Protein AF-A0A421DR28-F1 (afdb_monomer)

Sequence (123 aa):
MTSRSKNIKNNNWLLKLSRGDYGVSTTFGHLVAALLLAVVNYAFMLNFGGVFGVSVAAGLTFFYGLYTTNIGFGFWRLARELFGRVKALLLRMLALFCLIIGVLSMWDGLYLVSMLISILKSS

Organism: NCBI:txid71656

Mean predicted aligned error: 6.64 Å

Secondary structure (DSSP, 8-state):
------------HHHHHHHTTTHHHHHHHHHHHHHHHHHHHHHHHHH--HHHHHHHHHHHHHHHHHHHHHHHHHHHHHHHH-S-HHHHHHHHHHHHHHHHHHHHHHHHHHHHHHHHHHHHHH-

Foldseek 3Di:
DDDPPDPPVPPPVLQCLLQLVCPDVVLVVLVVVLVVLVVVLVVLLVPDDDLVSLLVSLVSLQVSLSSLLSSLSNLLNNLVVDDDPVSSVVSNVSSVVSNVSSVVSNVVSVVSVVVSVVVVVVD

Radius of gyration: 18.05 Å; Cα contacts (8 Å, |Δi|>4): 134; chains: 1; bounding box: 46×46×48 Å

Structure (mmCIF, N/CA/C/O backbone):
data_AF-A0A421DR28-F1
#
_entry.id   AF-A0A421DR28-F1
#
loop_
_atom_site.group_PDB
_atom_site.id
_atom_site.type_symbol
_atom_site.label_atom_id
_atom_site.label_alt_id
_atom_site.label_comp_id
_atom_site.label_asym_id
_atom_site.label_entity_id
_atom_site.label_seq_id
_atom_site.pdbx_PDB_ins_code
_atom_site.Cartn_x
_atom_site.Cartn_y
_atom_site.Cartn_z
_atom_site.occupancy
_atom_site.B_iso_or_equiv
_atom_site.auth_seq_id
_atom_site.auth_comp_id
_atom_site.auth_asym_id
_atom_site.auth_atom_id
_atom_site.pdbx_PDB_model_num
ATOM 1 N N . MET A 1 1 ? -23.166 34.687 10.451 1.00 46.50 1 MET A N 1
ATOM 2 C CA . MET A 1 1 ? -21.827 34.196 10.042 1.00 46.50 1 MET A CA 1
ATOM 3 C C . MET A 1 1 ? -21.553 32.943 10.859 1.00 46.50 1 MET A C 1
ATOM 5 O O . MET A 1 1 ? -21.652 33.033 12.065 1.00 46.50 1 MET A O 1
ATOM 9 N N . THR A 1 2 ? -21.337 31.744 10.333 1.00 43.03 2 THR A N 1
ATOM 10 C CA . THR A 1 2 ? -20.772 31.311 9.053 1.00 43.03 2 THR A CA 1
ATOM 11 C C . THR A 1 2 ? -21.650 30.208 8.457 1.00 43.03 2 THR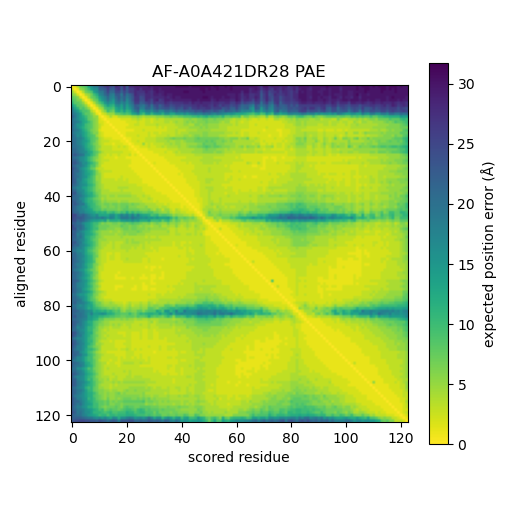 A C 1
ATOM 13 O O . THR A 1 2 ? -21.920 29.188 9.088 1.00 43.03 2 THR A O 1
ATOM 16 N N . SER A 1 3 ? -22.119 30.411 7.222 1.00 40.66 3 SER A N 1
ATOM 17 C CA . SER A 1 3 ? -22.712 29.330 6.440 1.00 40.66 3 SER A CA 1
ATOM 18 C C . SER A 1 3 ? -21.642 28.256 6.279 1.00 40.66 3 SER A C 1
ATOM 20 O O . SER A 1 3 ? -20.616 28.500 5.639 1.00 40.66 3 SER A O 1
ATOM 22 N N . ARG A 1 4 ? -21.865 27.100 6.910 1.00 46.38 4 ARG A N 1
ATOM 23 C CA . ARG A 1 4 ? -21.055 25.886 6.808 1.00 46.38 4 ARG A CA 1
ATOM 24 C C . ARG A 1 4 ? -20.988 25.519 5.328 1.00 46.38 4 ARG A C 1
ATOM 26 O O . ARG A 1 4 ? -21.919 24.942 4.774 1.00 46.38 4 ARG A O 1
ATOM 33 N N . SER A 1 5 ? -19.940 26.021 4.683 1.00 47.69 5 SER A N 1
ATOM 34 C CA . SER A 1 5 ? -19.732 25.968 3.246 1.00 47.69 5 SER A CA 1
ATOM 35 C C . SER A 1 5 ? -19.908 24.535 2.772 1.00 47.69 5 SER A C 1
ATOM 37 O O . SER A 1 5 ? -19.221 23.633 3.246 1.00 47.69 5 SER A O 1
ATOM 39 N N . LYS A 1 6 ? -20.904 24.376 1.897 1.00 43.91 6 LYS A N 1
ATOM 40 C CA . LYS A 1 6 ? -21.078 23.332 0.893 1.00 43.91 6 LYS A CA 1
ATOM 41 C C . LYS A 1 6 ? -20.303 22.047 1.171 1.00 43.91 6 LYS A C 1
ATOM 43 O O . LYS A 1 6 ? -19.107 21.934 0.931 1.00 43.91 6 LYS A O 1
ATOM 48 N N . ASN A 1 7 ? -21.095 21.056 1.557 1.00 46.12 7 ASN A N 1
ATOM 49 C CA . ASN A 1 7 ? -20.998 19.649 1.198 1.00 46.12 7 ASN A CA 1
ATOM 50 C C . ASN A 1 7 ? -20.524 19.479 -0.268 1.00 46.12 7 ASN A C 1
ATOM 52 O O . ASN A 1 7 ? -21.316 19.211 -1.170 1.00 46.12 7 ASN A O 1
ATOM 56 N N . ILE A 1 8 ? -19.235 19.704 -0.542 1.00 52.50 8 ILE A N 1
ATOM 57 C CA . ILE A 1 8 ? -18.597 19.239 -1.766 1.00 52.50 8 ILE A CA 1
ATOM 58 C C . ILE A 1 8 ? -18.633 17.731 -1.610 1.00 52.50 8 ILE A C 1
ATOM 60 O O . ILE A 1 8 ? -17.931 17.176 -0.763 1.00 52.50 8 ILE A O 1
ATOM 64 N N . LYS A 1 9 ? -19.508 17.086 -2.383 1.00 52.78 9 LYS A N 1
ATOM 65 C CA . LYS A 1 9 ? -19.584 15.637 -2.543 1.00 52.78 9 LYS A CA 1
ATOM 66 C C . LYS A 1 9 ? -18.225 15.199 -3.098 1.00 52.78 9 LYS A C 1
ATOM 68 O O . LYS A 1 9 ? -18.016 15.139 -4.304 1.00 52.78 9 LYS A O 1
ATOM 73 N N . ASN A 1 10 ? -17.239 15.055 -2.215 1.00 57.72 10 ASN A N 1
ATOM 74 C CA . ASN A 1 10 ? -15.873 14.788 -2.610 1.00 57.72 10 ASN A CA 1
ATOM 75 C C . ASN A 1 10 ? -15.846 13.337 -3.084 1.00 57.72 10 ASN A C 1
ATOM 77 O O . ASN A 1 10 ? -15.939 12.408 -2.283 1.00 57.72 10 ASN A O 1
ATOM 81 N N . ASN A 1 11 ? -15.801 13.147 -4.399 1.00 71.25 11 ASN A N 1
ATOM 82 C CA . ASN A 1 11 ? -15.754 11.828 -5.024 1.00 71.25 11 ASN A CA 1
ATOM 83 C C . ASN A 1 11 ? -14.345 11.214 -4.959 1.00 71.25 11 ASN A C 1
ATOM 85 O O . ASN A 1 11 ? -14.124 10.146 -5.522 1.00 71.25 11 ASN A O 1
ATOM 89 N N . ASN A 1 12 ? -13.398 11.855 -4.259 1.00 86.62 12 ASN A N 1
ATOM 90 C CA . ASN A 1 12 ? -12.063 11.317 -4.040 1.00 86.62 12 ASN A CA 1
ATOM 91 C C . ASN A 1 12 ? -12.117 10.108 -3.091 1.00 86.62 12 ASN A C 1
ATOM 93 O O . ASN A 1 12 ? -12.046 10.227 -1.865 1.00 86.62 12 ASN A O 1
ATOM 97 N N . TRP A 1 13 ? -12.273 8.935 -3.695 1.00 89.62 13 TRP A N 1
ATOM 98 C CA . TRP A 1 13 ? -12.342 7.640 -3.030 1.00 89.62 13 TRP A CA 1
ATOM 99 C C . TRP A 1 13 ? -11.071 7.330 -2.225 1.00 89.62 13 TRP A C 1
ATOM 101 O O . TRP A 1 13 ? -11.164 6.790 -1.128 1.00 89.62 13 TRP A O 1
ATOM 111 N N . LEU A 1 14 ? -9.894 7.763 -2.689 1.00 88.94 14 LEU A N 1
ATOM 112 C CA . LEU A 1 14 ? -8.627 7.572 -1.976 1.00 88.94 14 LEU A CA 1
ATOM 113 C C . LEU A 1 14 ? -8.615 8.328 -0.636 1.00 88.94 14 LEU A C 1
ATOM 115 O O . LEU A 1 14 ? -8.148 7.821 0.384 1.00 88.94 14 LEU A O 1
ATOM 119 N N . LEU A 1 15 ? -9.187 9.536 -0.620 1.00 90.19 15 LEU A N 1
ATOM 120 C CA . LEU A 1 15 ? -9.326 10.333 0.596 1.00 90.19 15 LEU A CA 1
ATOM 121 C C . LEU A 1 15 ? -10.353 9.731 1.564 1.00 90.19 15 LEU A C 1
ATOM 123 O O . LEU A 1 15 ? -10.129 9.754 2.771 1.00 90.19 15 LEU A O 1
ATOM 127 N N . LYS A 1 16 ? -11.458 9.177 1.050 1.00 90.06 16 LYS A N 1
ATOM 128 C CA . LYS A 1 16 ? -12.434 8.434 1.868 1.00 90.06 16 LYS A CA 1
ATOM 129 C C . LYS A 1 16 ? -11.794 7.206 2.514 1.00 90.06 16 LYS A C 1
ATOM 131 O O . LYS A 1 16 ? -11.984 6.960 3.702 1.00 90.06 16 LYS A O 1
ATOM 136 N N . LEU A 1 17 ? -10.963 6.490 1.756 1.00 92.38 17 LEU A N 1
ATOM 137 C CA . LEU A 1 17 ? -10.208 5.337 2.239 1.00 92.38 17 LEU A CA 1
ATOM 138 C C . LEU A 1 17 ? -9.246 5.705 3.353 1.00 92.38 17 LEU A C 1
ATOM 140 O O . LEU A 1 17 ? -9.315 5.119 4.430 1.00 92.38 17 LEU A O 1
ATOM 144 N N . SER A 1 18 ? -8.421 6.730 3.150 1.00 92.38 18 SER A N 1
ATOM 145 C CA . SER A 1 18 ? -7.491 7.153 4.192 1.00 92.38 18 SER A CA 1
ATOM 146 C C . SER A 1 18 ? -8.189 7.670 5.435 1.00 92.38 18 SER A C 1
ATOM 148 O O . SER A 1 18 ? -7.619 7.587 6.519 1.00 92.38 18 SER A O 1
ATOM 150 N N . ARG A 1 19 ? -9.410 8.205 5.316 1.00 90.50 19 ARG A N 1
ATOM 151 C CA . ARG A 1 19 ? -10.246 8.652 6.439 1.00 90.50 19 ARG A CA 1
ATOM 152 C C . ARG A 1 19 ? -10.937 7.520 7.196 1.00 90.50 19 ARG A C 1
ATOM 154 O O . ARG A 1 19 ? -11.410 7.765 8.297 1.00 90.50 19 ARG A O 1
ATOM 161 N N . GLY A 1 20 ? -10.912 6.297 6.672 1.00 88.19 20 GLY A N 1
ATOM 162 C CA . GLY A 1 20 ? -11.637 5.176 7.263 1.00 88.19 20 GLY A CA 1
ATOM 163 C C . GLY A 1 20 ? -13.144 5.229 6.996 1.00 88.19 20 GLY A C 1
ATOM 164 O O . GLY A 1 20 ? -13.875 4.413 7.546 1.00 88.19 20 GLY A O 1
ATOM 165 N N . ASP A 1 21 ? -13.612 6.118 6.110 1.00 90.12 21 ASP A N 1
ATOM 166 C CA . ASP A 1 21 ? -15.041 6.332 5.825 1.00 90.12 21 ASP A CA 1
ATOM 167 C C . ASP A 1 21 ? -15.720 5.075 5.235 1.00 90.12 21 ASP A C 1
ATOM 169 O O . ASP A 1 21 ? -16.943 4.960 5.230 1.00 90.12 21 ASP A O 1
ATOM 173 N N . TYR A 1 22 ? -14.931 4.121 4.728 1.00 87.62 22 TYR A N 1
ATOM 174 C CA . TYR A 1 22 ? -15.408 2.847 4.185 1.00 87.62 22 TYR A CA 1
ATOM 175 C C . TYR A 1 22 ? -15.680 1.766 5.246 1.00 87.62 22 TYR A C 1
ATOM 177 O O . TYR A 1 22 ? -16.260 0.726 4.920 1.00 87.62 22 TYR A O 1
ATOM 185 N N . GLY A 1 23 ? -15.273 1.978 6.502 1.00 89.75 23 GLY A N 1
ATOM 186 C CA . GLY A 1 23 ? -15.385 0.978 7.564 1.00 89.75 23 GLY A CA 1
ATOM 187 C C . GLY A 1 23 ? -14.363 -0.162 7.451 1.00 89.75 23 GLY A C 1
ATOM 188 O O . GLY A 1 23 ? -13.616 -0.280 6.477 1.00 89.75 23 GLY A O 1
ATOM 189 N N . VAL A 1 24 ? -14.328 -1.032 8.467 1.00 88.31 24 VAL A N 1
ATOM 190 C CA . VAL A 1 24 ? -13.323 -2.108 8.591 1.00 88.31 24 VAL A CA 1
ATOM 191 C C . VAL A 1 24 ? -13.402 -3.107 7.435 1.00 88.31 24 VAL A C 1
ATOM 193 O O . VAL A 1 24 ? -12.397 -3.328 6.767 1.00 88.31 24 VAL A O 1
ATOM 196 N N . SER A 1 25 ? -14.585 -3.667 7.161 1.00 90.88 25 SER A N 1
ATOM 197 C CA . SER A 1 25 ? -14.773 -4.715 6.141 1.00 90.88 25 SER A CA 1
ATOM 198 C C . SER A 1 25 ? -14.313 -4.268 4.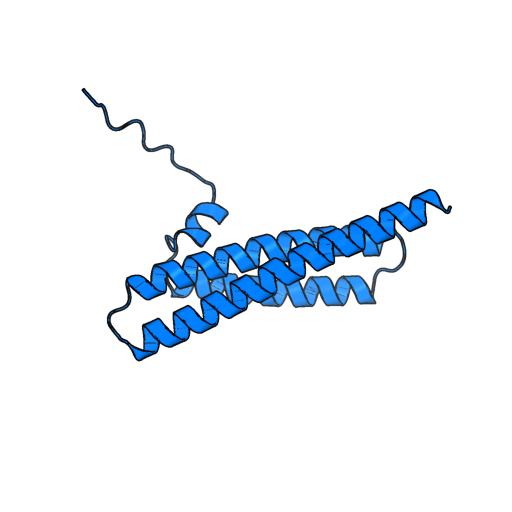749 1.00 90.88 25 SER A C 1
ATOM 200 O O . SER A 1 25 ? -13.461 -4.898 4.126 1.00 90.88 25 SER A O 1
ATOM 202 N N . THR A 1 26 ? -14.797 -3.114 4.290 1.00 93.00 26 THR A N 1
ATOM 203 C CA . THR A 1 26 ? -14.440 -2.570 2.976 1.00 93.00 26 THR A CA 1
ATOM 204 C C . THR A 1 26 ? -12.955 -2.204 2.893 1.00 93.00 26 THR A C 1
ATOM 206 O O . THR A 1 26 ? -12.322 -2.449 1.870 1.00 93.00 26 THR A O 1
ATOM 209 N N . THR A 1 27 ? -12.360 -1.673 3.971 1.00 93.38 27 THR A N 1
ATOM 210 C CA . THR A 1 27 ? -10.914 -1.374 4.014 1.00 93.38 27 THR A CA 1
ATOM 211 C C . THR A 1 27 ? -10.071 -2.654 3.917 1.00 93.38 27 THR A C 1
ATOM 213 O O . THR A 1 27 ? -9.047 -2.661 3.237 1.00 93.38 27 THR A O 1
ATOM 216 N N . PHE A 1 28 ? -10.528 -3.771 4.497 1.00 93.81 28 PHE A N 1
ATOM 217 C CA . PHE A 1 28 ? -9.931 -5.092 4.256 1.00 93.81 28 PHE A CA 1
ATOM 218 C C . PHE A 1 28 ? -10.087 -5.553 2.804 1.00 93.81 28 PHE A C 1
ATOM 220 O O . PHE A 1 28 ? -9.134 -6.080 2.238 1.00 93.81 28 PHE A O 1
ATOM 227 N N . GLY A 1 29 ? -11.232 -5.299 2.166 1.00 95.12 29 GLY A N 1
ATOM 228 C CA . GLY A 1 29 ? -11.397 -5.535 0.727 1.00 95.12 29 GLY A CA 1
ATOM 229 C C . GLY A 1 29 ? -10.364 -4.773 -0.113 1.00 95.12 29 GLY A C 1
ATOM 230 O O . GLY A 1 29 ? -9.748 -5.342 -1.014 1.00 95.12 29 GLY A O 1
ATOM 231 N N . HIS A 1 30 ? -10.089 -3.514 0.240 1.00 96.00 30 HIS A N 1
ATOM 232 C CA . HIS A 1 30 ? -9.028 -2.728 -0.390 1.00 96.00 30 HIS A CA 1
ATOM 233 C C . HIS A 1 30 ? -7.629 -3.318 -0.153 1.00 96.00 30 HIS A C 1
ATOM 235 O O . HIS A 1 30 ? -6.821 -3.320 -1.081 1.00 96.00 30 HIS A O 1
ATOM 241 N N . LEU A 1 31 ? -7.352 -3.866 1.038 1.00 94.81 31 LEU A N 1
ATOM 242 C CA . LEU A 1 31 ? -6.096 -4.571 1.325 1.00 94.81 31 LEU A CA 1
ATOM 243 C C . LEU A 1 31 ? -5.923 -5.815 0.445 1.00 94.81 31 LEU A C 1
ATOM 245 O O . LEU A 1 31 ? -4.853 -6.013 -0.122 1.00 94.81 31 LEU A O 1
ATOM 249 N N . VAL A 1 32 ? -6.973 -6.622 0.272 1.00 95.81 32 VAL A N 1
ATOM 250 C CA . VAL A 1 32 ? -6.940 -7.783 -0.636 1.00 95.81 32 VAL A CA 1
ATOM 251 C C . VAL A 1 32 ? -6.677 -7.335 -2.074 1.00 95.81 32 VAL A C 1
ATOM 2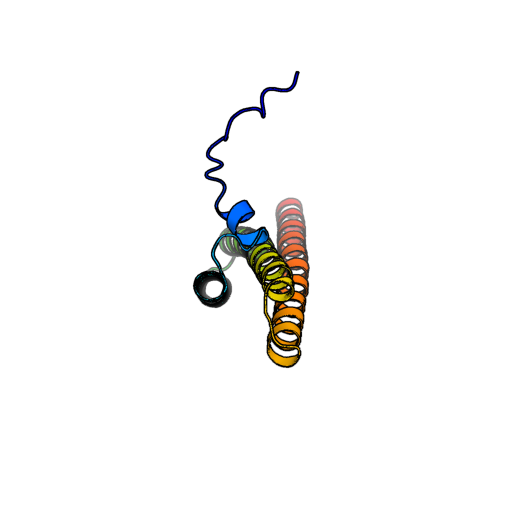53 O O . VAL A 1 32 ? -5.830 -7.910 -2.753 1.00 95.81 32 VAL A O 1
ATOM 256 N N . ALA A 1 33 ? -7.338 -6.268 -2.528 1.00 94.69 33 ALA A N 1
ATOM 257 C CA . ALA A 1 33 ? -7.090 -5.702 -3.851 1.00 94.69 33 ALA A CA 1
ATOM 258 C C . ALA A 1 33 ? -5.646 -5.191 -4.011 1.00 94.69 33 ALA A C 1
ATOM 260 O O . ALA A 1 33 ? -5.050 -5.373 -5.070 1.00 94.69 33 ALA A O 1
ATOM 261 N N . ALA A 1 34 ? -5.062 -4.592 -2.968 1.00 93.94 34 ALA A N 1
ATOM 262 C CA . ALA A 1 34 ? -3.661 -4.179 -2.975 1.00 93.94 34 ALA A CA 1
ATOM 263 C C . ALA A 1 34 ? -2.724 -5.391 -3.110 1.00 93.94 34 ALA A C 1
ATOM 265 O O . ALA A 1 34 ? -1.828 -5.373 -3.949 1.00 93.94 34 ALA A O 1
ATOM 266 N N . LEU A 1 35 ? -2.971 -6.474 -2.365 1.00 92.75 35 LEU A N 1
ATOM 267 C CA . LEU A 1 35 ? -2.188 -7.710 -2.476 1.00 92.75 35 LEU A CA 1
ATOM 268 C C . LEU A 1 35 ? -2.257 -8.312 -3.886 1.00 92.75 35 LEU A C 1
ATOM 270 O O . LEU A 1 35 ? -1.229 -8.697 -4.438 1.00 92.75 35 LEU A O 1
ATOM 274 N N . LEU A 1 36 ? -3.441 -8.339 -4.504 1.00 94.62 36 LEU A N 1
ATOM 275 C CA . LEU A 1 36 ? -3.591 -8.786 -5.892 1.00 94.62 36 LEU A CA 1
ATOM 276 C C . LEU A 1 36 ? -2.815 -7.891 -6.865 1.00 94.62 36 LEU A C 1
ATOM 278 O O . LEU A 1 36 ? -2.146 -8.400 -7.762 1.00 94.6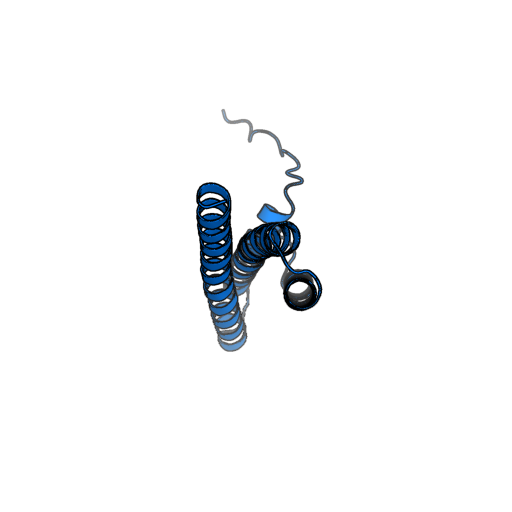2 36 LEU A O 1
ATOM 282 N N . LEU A 1 37 ? -2.849 -6.571 -6.668 1.00 92.69 37 LEU A N 1
ATOM 283 C CA . LEU A 1 37 ? -2.091 -5.632 -7.495 1.00 92.69 37 LEU A CA 1
ATOM 284 C C . LEU A 1 37 ? -0.577 -5.860 -7.374 1.00 92.69 37 LEU A C 1
ATOM 286 O O . LEU A 1 37 ? 0.125 -5.787 -8.379 1.00 92.69 37 LEU A O 1
ATOM 290 N N . ALA A 1 38 ? -0.080 -6.189 -6.179 1.00 90.06 38 ALA A N 1
ATOM 291 C CA . ALA A 1 38 ? 1.323 -6.541 -5.973 1.00 90.06 38 ALA A CA 1
ATOM 292 C C . ALA A 1 38 ? 1.716 -7.808 -6.753 1.00 90.06 38 ALA A C 1
ATOM 294 O O . ALA A 1 38 ? 2.754 -7.822 -7.412 1.00 90.06 38 ALA A O 1
ATOM 295 N N . VAL A 1 39 ? 0.863 -8.842 -6.745 1.00 91.75 39 VAL A N 1
ATOM 296 C CA . VAL A 1 39 ? 1.076 -10.071 -7.532 1.00 91.75 39 VAL A CA 1
ATOM 297 C C . VAL A 1 39 ? 1.105 -9.766 -9.029 1.00 91.75 39 VAL A C 1
ATOM 299 O O . VAL A 1 39 ? 1.998 -10.235 -9.732 1.00 91.75 39 VAL A O 1
ATOM 302 N N . VAL A 1 40 ? 0.170 -8.946 -9.516 1.00 89.69 40 VAL A N 1
ATOM 303 C CA . VAL A 1 40 ? 0.126 -8.526 -10.925 1.00 89.69 40 VAL A CA 1
ATOM 304 C C . VAL A 1 40 ? 1.384 -7.745 -11.305 1.00 89.69 40 VAL A C 1
ATOM 306 O O . VAL A 1 40 ? 1.977 -8.026 -12.343 1.00 89.69 40 VAL A O 1
ATOM 309 N N . ASN A 1 41 ? 1.827 -6.807 -10.465 1.00 87.31 41 ASN A N 1
ATOM 310 C CA . ASN A 1 41 ? 3.038 -6.021 -10.707 1.00 87.31 41 ASN A CA 1
ATOM 311 C C . ASN A 1 41 ? 4.294 -6.908 -10.761 1.00 87.31 41 ASN A C 1
ATOM 313 O O . ASN A 1 41 ? 5.113 -6.773 -11.668 1.00 87.31 41 ASN A O 1
ATOM 317 N N . TYR A 1 42 ? 4.413 -7.867 -9.839 1.00 85.44 42 TYR A N 1
ATOM 318 C CA . TYR A 1 42 ? 5.514 -8.829 -9.835 1.00 85.44 42 TYR A CA 1
ATOM 319 C C . TYR A 1 42 ? 5.508 -9.717 -11.087 1.00 85.44 42 TYR A C 1
ATOM 321 O O . TYR A 1 42 ? 6.531 -9.856 -11.756 1.00 85.44 42 TYR A O 1
ATOM 329 N N . ALA A 1 43 ? 4.346 -10.264 -11.460 1.00 86.75 43 ALA A N 1
ATOM 330 C CA . ALA A 1 43 ? 4.202 -11.037 -12.689 1.00 86.75 43 ALA A CA 1
ATOM 331 C C . ALA A 1 43 ? 4.562 -10.199 -13.927 1.00 86.75 43 ALA A C 1
ATOM 333 O O . ALA A 1 43 ? 5.207 -10.703 -14.845 1.00 86.75 43 ALA A O 1
ATOM 334 N N . PHE A 1 44 ? 4.198 -8.916 -13.945 1.00 82.62 44 PHE A N 1
ATOM 335 C CA . PHE A 1 44 ? 4.539 -8.015 -15.039 1.00 82.62 44 PHE A CA 1
ATOM 336 C C . PHE A 1 44 ? 6.058 -7.823 -15.168 1.00 82.62 44 PHE A C 1
ATOM 338 O O . PHE A 1 44 ? 6.588 -7.970 -16.266 1.00 82.62 44 PHE A O 1
ATOM 345 N N . MET A 1 45 ? 6.774 -7.596 -14.059 1.00 80.81 45 MET A N 1
ATOM 346 C CA . MET A 1 45 ? 8.242 -7.483 -14.077 1.00 80.81 45 MET A CA 1
ATOM 347 C C . MET A 1 45 ? 8.944 -8.736 -14.613 1.00 80.81 45 MET A C 1
ATOM 349 O O . MET A 1 45 ? 9.977 -8.616 -15.264 1.00 80.81 45 MET A O 1
ATOM 353 N N . LEU A 1 46 ? 8.401 -9.929 -14.354 1.00 82.44 46 LEU A N 1
ATOM 354 C CA . LEU A 1 46 ? 8.987 -11.182 -14.839 1.00 82.44 46 LEU A CA 1
ATOM 355 C C . LEU A 1 46 ? 8.752 -11.425 -16.335 1.00 82.44 46 LEU A C 1
ATOM 357 O O . LEU A 1 4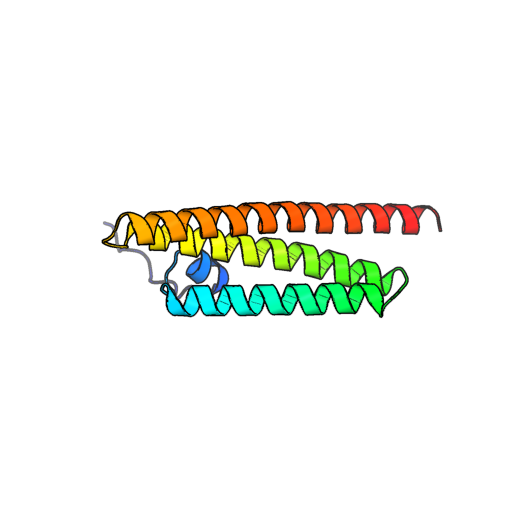6 ? 9.588 -12.039 -16.991 1.00 82.44 46 LEU A O 1
ATOM 361 N N . ASN A 1 47 ? 7.610 -10.982 -16.865 1.00 83.12 47 ASN A N 1
ATOM 362 C CA . ASN A 1 47 ? 7.189 -11.304 -18.231 1.00 83.12 47 ASN A CA 1
ATOM 363 C C . ASN A 1 47 ? 7.511 -10.200 -19.247 1.00 83.12 47 ASN A C 1
ATOM 365 O O . ASN A 1 47 ? 7.597 -10.477 -20.442 1.00 83.12 47 ASN A O 1
ATOM 369 N N . PHE A 1 48 ? 7.694 -8.958 -18.796 1.00 76.19 48 PHE A N 1
ATOM 370 C CA . PHE A 1 48 ? 7.947 -7.814 -19.667 1.00 76.19 48 PHE A CA 1
ATOM 371 C C . PHE A 1 48 ? 9.319 -7.208 -19.366 1.00 76.19 48 PHE A C 1
ATOM 373 O O . PHE A 1 48 ? 9.513 -6.513 -18.370 1.00 76.19 48 PHE A O 1
ATOM 380 N N . GLY A 1 49 ? 10.278 -7.475 -20.254 1.00 72.88 49 GLY A N 1
ATOM 381 C CA . GLY A 1 49 ? 11.630 -6.923 -20.187 1.00 72.88 49 GLY A CA 1
ATOM 382 C C . GLY A 1 49 ? 11.779 -5.555 -20.863 1.00 72.88 49 GLY A C 1
ATOM 383 O O . GLY A 1 49 ? 10.895 -5.069 -21.572 1.00 72.88 49 GLY A O 1
ATOM 384 N N . GLY A 1 50 ? 12.948 -4.945 -20.668 1.00 80.81 50 GLY A N 1
ATOM 385 C CA . GLY A 1 50 ? 13.339 -3.696 -21.324 1.00 80.81 50 GLY A CA 1
ATOM 386 C C . GLY A 1 50 ? 12.720 -2.432 -20.716 1.00 80.81 50 GLY A C 1
ATOM 387 O O . GLY A 1 50 ? 12.043 -2.461 -19.690 1.00 80.81 50 GLY A O 1
ATOM 388 N N . VAL A 1 51 ? 12.969 -1.293 -21.369 1.00 83.38 51 VAL A N 1
ATOM 389 C CA . VAL A 1 51 ? 12.588 0.047 -20.881 1.00 83.38 51 VAL A CA 1
ATOM 390 C C . VAL A 1 51 ? 11.077 0.166 -20.657 1.00 83.38 51 VAL A C 1
ATOM 392 O O . VAL A 1 51 ? 10.646 0.731 -19.654 1.00 83.38 51 VAL A O 1
ATOM 395 N N . PHE A 1 52 ? 10.261 -0.392 -21.554 1.00 83.56 52 PHE A N 1
ATOM 396 C CA . PHE A 1 52 ? 8.804 -0.351 -21.421 1.00 83.56 52 PHE A CA 1
ATOM 397 C C . PHE A 1 52 ? 8.318 -1.106 -20.175 1.00 83.56 52 PHE A C 1
ATOM 399 O O . PHE A 1 52 ? 7.574 -0.543 -19.370 1.00 83.56 52 PHE A O 1
ATOM 406 N N . GLY A 1 53 ? 8.792 -2.342 -19.981 1.00 83.75 53 GLY A N 1
ATOM 407 C CA . GLY A 1 53 ? 8.432 -3.172 -18.831 1.00 83.75 53 GLY A CA 1
ATOM 408 C C . GLY A 1 53 ? 8.789 -2.507 -17.501 1.00 83.75 53 GLY A C 1
ATOM 409 O O . GLY A 1 53 ? 7.945 -2.374 -16.614 1.00 83.75 53 GLY A O 1
ATOM 410 N N . VAL A 1 54 ? 10.016 -1.985 -17.408 1.00 84.31 54 VAL A N 1
ATOM 411 C CA . VAL A 1 54 ? 10.515 -1.284 -16.215 1.00 84.31 54 VAL A CA 1
ATOM 412 C C . VAL A 1 54 ? 9.747 0.017 -15.958 1.00 84.31 54 VAL A C 1
ATOM 414 O O . VAL A 1 54 ? 9.435 0.313 -14.808 1.00 84.31 54 VAL A O 1
ATOM 417 N N . SER A 1 55 ? 9.380 0.771 -17.001 1.00 86.12 55 SER A N 1
ATOM 418 C CA . SER A 1 55 ? 8.621 2.026 -16.853 1.00 86.12 55 SER A CA 1
ATOM 419 C C . SER A 1 55 ? 7.231 1.792 -16.259 1.00 86.12 55 SER A C 1
ATOM 421 O O . SER A 1 55 ? 6.816 2.493 -15.333 1.00 86.12 55 SER A O 1
ATOM 423 N N . VAL A 1 56 ? 6.511 0.789 -16.771 1.00 88.25 56 VAL A N 1
ATOM 424 C CA . VAL A 1 56 ? 5.176 0.430 -16.273 1.00 88.25 56 VAL A CA 1
ATOM 425 C C . VAL A 1 56 ? 5.268 -0.115 -14.849 1.00 88.25 56 VAL A C 1
ATOM 427 O O . VAL A 1 56 ? 4.507 0.322 -13.985 1.00 88.25 56 VAL A O 1
ATOM 430 N N . ALA A 1 57 ? 6.234 -0.997 -14.576 1.00 88.12 57 ALA A N 1
ATOM 431 C CA . ALA A 1 57 ? 6.464 -1.532 -13.239 1.00 88.12 57 ALA A CA 1
ATOM 432 C C . ALA A 1 57 ? 6.794 -0.427 -12.224 1.00 88.12 57 ALA A C 1
ATOM 434 O O . ALA A 1 57 ? 6.246 -0.422 -11.124 1.00 88.12 57 ALA A O 1
ATOM 435 N N . ALA A 1 58 ? 7.624 0.554 -12.586 1.00 89.31 58 ALA A N 1
ATOM 436 C CA . ALA A 1 58 ? 7.966 1.675 -11.711 1.00 89.31 58 ALA A CA 1
ATOM 437 C C . ALA A 1 58 ? 6.727 2.499 -11.324 1.00 89.31 58 ALA A C 1
ATOM 439 O O . ALA A 1 58 ? 6.496 2.776 -10.144 1.00 89.31 58 ALA A O 1
ATOM 440 N N . GLY A 1 59 ? 5.887 2.831 -12.312 1.00 89.81 59 GLY A N 1
ATOM 441 C CA . GLY A 1 59 ? 4.631 3.543 -12.087 1.00 89.81 59 GLY A CA 1
ATOM 442 C C . GLY A 1 59 ? 3.665 2.754 -11.202 1.00 89.81 59 GLY A C 1
ATOM 443 O O . GLY A 1 59 ? 3.162 3.283 -10.209 1.00 89.81 59 GLY A O 1
ATOM 444 N N . LEU A 1 60 ? 3.445 1.474 -11.514 1.00 91.44 60 LEU A N 1
ATOM 445 C CA . LEU A 1 60 ? 2.587 0.590 -10.721 1.00 91.44 60 LEU A CA 1
ATOM 446 C C . LEU A 1 60 ? 3.082 0.459 -9.279 1.00 91.44 60 LEU A C 1
ATOM 448 O O . LEU A 1 60 ? 2.279 0.569 -8.358 1.00 91.44 60 LEU A O 1
ATOM 452 N N . THR A 1 61 ? 4.390 0.296 -9.079 1.00 93.44 61 THR A N 1
ATOM 453 C CA . THR A 1 61 ? 5.020 0.178 -7.754 1.00 93.44 61 THR A CA 1
ATOM 454 C C . THR A 1 61 ? 4.817 1.451 -6.927 1.00 93.44 61 THR A C 1
ATOM 456 O O . THR A 1 61 ? 4.445 1.382 -5.753 1.00 93.44 61 THR A O 1
ATOM 459 N N . PHE A 1 62 ? 4.955 2.629 -7.540 1.00 93.81 62 PHE A N 1
ATOM 460 C CA . PHE A 1 62 ? 4.707 3.899 -6.859 1.00 93.81 62 PHE A CA 1
ATOM 461 C C . PHE A 1 62 ? 3.227 4.084 -6.476 1.00 93.81 62 PHE A C 1
ATOM 463 O O . PHE A 1 62 ? 2.909 4.390 -5.322 1.00 93.81 62 PHE A O 1
ATOM 470 N N . PHE A 1 63 ? 2.300 3.858 -7.415 1.00 93.38 63 PHE A N 1
ATOM 471 C CA . PHE A 1 63 ? 0.861 3.994 -7.154 1.00 93.38 63 PHE A CA 1
ATOM 472 C C . PHE A 1 63 ? 0.333 2.939 -6.177 1.00 93.38 63 PHE A C 1
ATOM 474 O O . PHE A 1 63 ? -0.515 3.253 -5.339 1.00 93.38 63 PHE A O 1
ATOM 481 N N . TYR A 1 64 ? 0.861 1.715 -6.229 1.00 94.12 64 TYR A N 1
ATOM 482 C CA . TYR A 1 64 ? 0.607 0.684 -5.226 1.00 94.12 64 TYR A CA 1
ATOM 483 C C . TYR A 1 64 ? 1.057 1.152 -3.837 1.00 94.12 64 TYR A C 1
ATOM 485 O O . TYR A 1 64 ? 0.304 1.010 -2.869 1.00 94.12 64 TYR A O 1
ATOM 493 N N . GLY A 1 65 ? 2.231 1.782 -3.738 1.00 95.12 65 GLY A N 1
ATOM 494 C CA . GLY A 1 65 ? 2.721 2.374 -2.497 1.00 95.12 65 GLY A CA 1
ATOM 495 C C . GLY A 1 65 ? 1.764 3.428 -1.935 1.00 95.12 65 GLY A C 1
ATOM 496 O O . GLY A 1 65 ? 1.353 3.350 -0.771 1.00 95.12 65 GLY A O 1
ATOM 4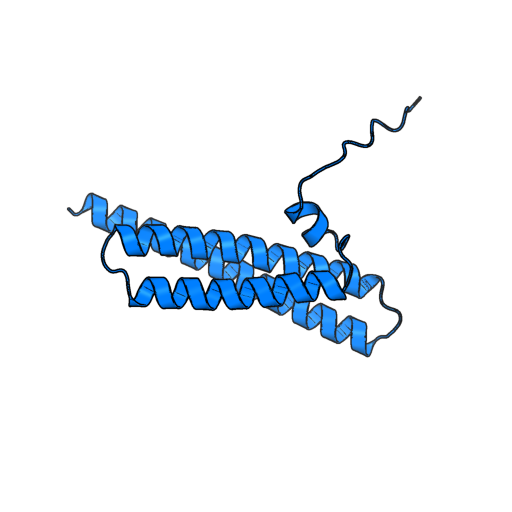97 N N . LEU A 1 66 ? 1.332 4.378 -2.774 1.00 95.62 66 LEU A N 1
ATOM 498 C CA . LEU A 1 66 ? 0.323 5.385 -2.412 1.00 95.62 66 LEU A CA 1
ATOM 499 C C . LEU A 1 66 ? -0.970 4.738 -1.917 1.00 95.62 66 LEU A C 1
ATOM 501 O O . LEU A 1 66 ? -1.492 5.105 -0.863 1.00 95.62 66 LEU A O 1
ATOM 505 N N . TYR A 1 67 ? -1.488 3.765 -2.653 1.00 96.31 67 TYR A N 1
ATOM 506 C CA . TYR A 1 67 ? -2.733 3.093 -2.316 1.00 96.31 67 TYR A CA 1
ATOM 507 C C . TYR A 1 67 ? -2.644 2.343 -0.977 1.00 96.31 67 TYR A C 1
ATOM 509 O O . TYR A 1 67 ? -3.475 2.563 -0.093 1.00 96.31 67 TYR A O 1
ATOM 517 N N . THR A 1 68 ? -1.586 1.557 -0.773 1.00 96.31 68 THR A N 1
ATOM 518 C CA . THR A 1 68 ? -1.338 0.785 0.458 1.00 96.31 68 THR A CA 1
ATOM 519 C C . THR A 1 68 ? -1.160 1.690 1.678 1.00 96.31 68 THR A C 1
ATOM 521 O O . THR A 1 68 ? -1.704 1.421 2.750 1.00 96.31 68 THR A O 1
ATOM 524 N N . THR A 1 69 ? -0.495 2.833 1.506 1.00 97.25 69 THR A N 1
ATOM 525 C CA . THR A 1 69 ? -0.351 3.844 2.565 1.00 97.25 69 THR A CA 1
ATOM 526 C C . THR A 1 69 ? -1.717 4.402 2.987 1.00 97.25 69 THR A C 1
ATOM 528 O O . THR A 1 69 ? -2.001 4.542 4.177 1.00 97.25 69 THR A O 1
ATOM 531 N N . ASN A 1 70 ? -2.609 4.674 2.027 1.00 96.62 70 ASN A N 1
ATOM 532 C CA . ASN A 1 70 ? -3.964 5.147 2.324 1.00 96.62 70 ASN A CA 1
ATOM 533 C C . ASN A 1 70 ? -4.811 4.081 3.038 1.00 96.62 70 ASN A C 1
ATOM 535 O O . ASN A 1 70 ? -5.552 4.427 3.956 1.00 96.62 70 ASN A O 1
ATOM 539 N N . ILE A 1 71 ? -4.657 2.800 2.695 1.00 96.31 71 ILE A N 1
ATOM 540 C CA . ILE A 1 71 ? -5.260 1.687 3.450 1.00 96.31 71 ILE A CA 1
ATOM 541 C C . ILE A 1 71 ? -4.757 1.690 4.900 1.00 96.31 71 ILE A C 1
ATOM 543 O O . ILE A 1 71 ? -5.558 1.616 5.833 1.00 96.31 71 ILE A O 1
ATOM 547 N N . GLY A 1 72 ? -3.445 1.859 5.102 1.00 96.00 72 GLY A N 1
ATOM 548 C CA . GLY A 1 72 ? -2.836 1.970 6.428 1.00 96.00 72 GLY A CA 1
ATOM 549 C C . GLY A 1 72 ? -3.421 3.115 7.258 1.00 96.00 72 GLY A C 1
ATOM 550 O O . GLY A 1 72 ? -3.821 2.909 8.404 1.00 96.00 72 GLY A O 1
ATOM 551 N N . PHE A 1 73 ? -3.569 4.307 6.673 1.00 96.44 73 PHE A N 1
ATOM 552 C CA . PHE A 1 73 ? -4.238 5.428 7.345 1.00 96.44 73 PHE A CA 1
ATOM 553 C C . PHE A 1 73 ? -5.705 5.136 7.682 1.00 96.44 73 PHE A C 1
ATOM 555 O O . PHE A 1 73 ? -6.157 5.501 8.774 1.00 96.44 73 PHE A O 1
ATOM 562 N N . GLY A 1 74 ? -6.425 4.453 6.787 1.00 95.19 74 GLY A N 1
ATOM 563 C CA . GLY A 1 74 ? -7.800 4.013 7.016 1.00 95.19 74 GLY A CA 1
ATOM 564 C C . GLY A 1 74 ? -7.905 3.097 8.233 1.00 95.19 74 GLY A C 1
ATOM 565 O O . GLY A 1 74 ? -8.646 3.394 9.172 1.00 95.19 74 GLY A O 1
ATOM 566 N N . PHE A 1 75 ? -7.090 2.040 8.286 1.00 95.81 75 PHE A N 1
ATOM 567 C CA . PHE A 1 75 ? -7.029 1.136 9.438 1.00 95.81 75 PHE A CA 1
ATOM 568 C C . PHE A 1 75 ? -6.619 1.844 10.728 1.00 95.81 75 PHE A C 1
ATOM 570 O O . PHE A 1 75 ? -7.202 1.586 11.780 1.00 95.81 75 PHE A O 1
ATOM 577 N N . TRP A 1 76 ? -5.665 2.775 10.663 1.00 95.69 76 TRP A N 1
ATOM 578 C CA . TRP A 1 76 ? -5.231 3.538 11.832 1.00 95.69 76 TRP A CA 1
ATOM 579 C C . TRP A 1 76 ? -6.359 4.390 12.429 1.00 95.69 76 TRP A C 1
ATOM 581 O O . TRP A 1 76 ? -6.490 4.488 13.651 1.00 95.69 76 TRP A O 1
ATOM 591 N N . ARG A 1 77 ? -7.184 5.011 11.576 1.00 93.31 77 ARG A N 1
ATOM 592 C CA . ARG A 1 77 ? -8.370 5.773 11.993 1.00 93.31 77 ARG A CA 1
ATOM 593 C C . ARG A 1 77 ? -9.435 4.862 12.590 1.00 93.31 77 ARG A C 1
ATOM 595 O O . ARG A 1 77 ? -9.835 5.093 13.728 1.00 93.31 77 ARG A O 1
ATOM 602 N N . LEU A 1 78 ? -9.779 3.780 11.895 1.00 92.88 78 LEU A N 1
ATOM 603 C CA . LEU A 1 78 ? -10.751 2.786 12.361 1.00 92.88 78 LEU A CA 1
ATOM 604 C C . LEU A 1 78 ? -10.349 2.153 13.700 1.00 92.88 78 LEU A C 1
ATOM 606 O O . LEU A 1 78 ? -11.192 1.886 14.552 1.00 92.88 78 LEU A O 1
ATOM 610 N N . ALA A 1 79 ? -9.049 1.973 13.946 1.00 92.50 79 ALA A N 1
ATOM 611 C CA . ALA A 1 79 ? -8.552 1.425 15.202 1.00 92.50 79 ALA A CA 1
ATOM 612 C C . ALA A 1 79 ? -8.825 2.318 16.422 1.00 92.50 79 ALA A C 1
ATOM 614 O O . ALA A 1 79 ? -8.765 1.837 17.552 1.00 92.50 79 ALA A O 1
ATOM 615 N N . ARG A 1 80 ? -9.093 3.616 16.224 1.00 89.25 80 ARG A N 1
ATOM 616 C CA . ARG A 1 80 ? -9.476 4.535 17.309 1.00 89.25 80 ARG A CA 1
ATOM 617 C C . ARG A 1 80 ? -10.959 4.463 17.656 1.00 89.25 80 ARG A C 1
ATOM 619 O O . ARG A 1 80 ? -11.325 4.871 18.750 1.00 89.25 80 ARG A O 1
ATOM 626 N N . GLU A 1 81 ? -11.776 3.943 16.749 1.00 86.81 81 GLU A N 1
ATOM 627 C CA . GLU A 1 81 ? -13.231 3.841 16.900 1.00 86.81 81 GLU A CA 1
ATOM 628 C C . GLU A 1 81 ? -13.664 2.469 17.449 1.00 86.81 81 GLU A C 1
ATOM 630 O O . GLU A 1 81 ? -14.810 2.279 17.847 1.00 86.81 81 GLU A O 1
ATOM 635 N N . LEU A 1 82 ? -12.742 1.499 17.510 1.00 86.31 82 LEU A N 1
ATOM 636 C CA . LEU A 1 82 ? -13.010 0.151 18.009 1.00 86.31 82 LEU A CA 1
ATOM 637 C C . LEU A 1 82 ? -13.016 0.073 19.544 1.00 86.31 82 LEU A C 1
ATOM 639 O O . LEU A 1 82 ? -11.999 0.294 20.206 1.00 86.31 82 LEU A O 1
ATOM 643 N N . PHE A 1 83 ? -14.133 -0.393 20.105 1.00 73.25 83 PHE A N 1
ATOM 644 C CA . PHE A 1 83 ? -14.237 -0.796 21.509 1.00 73.25 83 PHE A CA 1
ATOM 645 C C . PHE A 1 83 ? -13.614 -2.190 21.704 1.00 73.25 83 PHE A C 1
ATOM 647 O O . PHE A 1 83 ? -14.254 -3.223 21.518 1.00 73.25 83 PHE A O 1
ATOM 654 N N . GLY A 1 84 ? -12.320 -2.229 22.031 1.00 82.38 84 GLY A N 1
ATOM 655 C CA . GLY A 1 84 ? -11.612 -3.463 22.384 1.00 82.38 84 GLY A CA 1
ATOM 656 C C . GLY A 1 84 ? -10.101 -3.351 22.207 1.00 82.38 84 GLY A C 1
ATOM 657 O O . GLY A 1 84 ? -9.616 -3.235 21.083 1.00 82.38 84 GLY A O 1
ATOM 658 N N . ARG A 1 85 ? -9.344 -3.439 23.312 1.00 87.25 85 ARG A N 1
ATOM 659 C CA . ARG A 1 85 ? -7.882 -3.221 23.326 1.00 87.25 85 ARG A CA 1
ATOM 660 C C . ARG A 1 85 ? -7.131 -4.120 22.340 1.00 87.25 85 ARG A C 1
ATOM 662 O O . ARG A 1 85 ? -6.282 -3.626 21.609 1.00 87.25 85 ARG A O 1
ATOM 669 N N . VAL A 1 86 ? -7.477 -5.408 22.278 1.00 91.50 86 VAL A N 1
ATOM 670 C CA . VAL A 1 86 ? -6.799 -6.380 21.399 1.00 91.50 86 VAL A CA 1
ATOM 671 C C . VAL A 1 86 ? -7.082 -6.091 19.924 1.00 91.50 86 VAL A C 1
ATOM 673 O O . VAL A 1 86 ? -6.153 -5.985 19.131 1.00 91.50 86 VAL A O 1
ATOM 676 N N . LYS A 1 87 ? -8.352 -5.894 19.550 1.00 89.12 87 LYS A N 1
ATOM 677 C CA . LYS A 1 87 ? -8.744 -5.609 18.159 1.00 89.12 87 LYS A CA 1
ATOM 678 C C . LYS A 1 87 ? -8.151 -4.287 17.668 1.00 89.12 87 LYS A C 1
ATOM 680 O O . LYS A 1 87 ? -7.618 -4.230 16.565 1.00 89.12 87 LYS A O 1
ATOM 685 N N . ALA A 1 88 ? -8.191 -3.251 18.507 1.00 91.81 88 ALA A N 1
ATOM 686 C CA . ALA A 1 88 ? -7.580 -1.961 18.209 1.00 91.81 88 ALA A CA 1
ATOM 687 C C . ALA A 1 88 ? -6.054 -2.072 18.053 1.00 91.81 88 ALA A C 1
ATOM 689 O O . ALA A 1 88 ? -5.493 -1.469 17.140 1.00 91.81 88 ALA A O 1
ATOM 690 N N . LEU A 1 89 ? -5.380 -2.863 18.898 1.00 93.94 89 LEU A N 1
ATOM 691 C CA . LEU A 1 89 ? -3.940 -3.101 18.785 1.00 93.94 89 LEU A CA 1
ATOM 692 C C . LEU A 1 89 ? -3.589 -3.823 17.479 1.00 93.94 89 LEU A C 1
ATOM 694 O O . LEU A 1 89 ? -2.739 -3.338 16.739 1.00 93.94 89 LEU A O 1
ATOM 698 N N . LEU A 1 90 ? -4.274 -4.928 17.165 1.00 94.12 90 LEU A N 1
ATOM 699 C CA . LEU A 1 90 ? -4.062 -5.678 15.922 1.00 94.12 90 LEU A CA 1
ATOM 700 C C . LEU A 1 90 ? -4.240 -4.7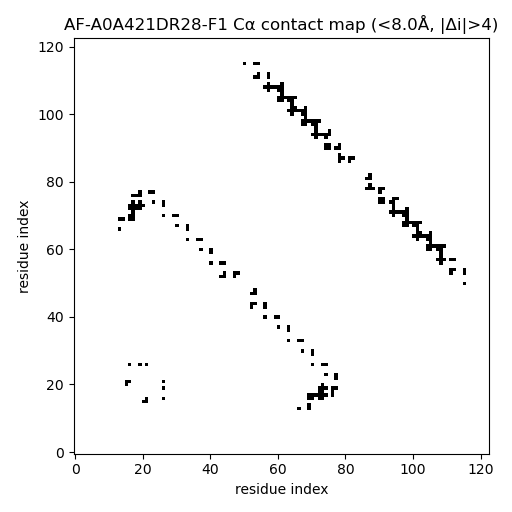84 14.690 1.00 94.12 90 LEU A C 1
ATOM 702 O O . LEU A 1 90 ? -3.406 -4.801 13.787 1.00 94.12 90 LEU A O 1
ATOM 706 N N . LEU A 1 91 ? -5.284 -3.953 14.682 1.00 94.31 91 LEU A N 1
ATOM 707 C CA . LEU A 1 91 ? -5.558 -3.058 13.562 1.00 94.31 91 LEU A CA 1
ATOM 708 C C . LEU A 1 91 ? -4.513 -1.936 13.441 1.00 94.31 91 LEU A C 1
ATOM 710 O O . LEU A 1 91 ? -4.159 -1.554 12.330 1.00 94.31 91 LEU A O 1
ATOM 714 N N . ARG A 1 92 ? -3.955 -1.451 14.560 1.00 94.69 92 ARG A N 1
ATOM 715 C CA . ARG A 1 92 ? -2.820 -0.508 14.552 1.00 94.69 92 ARG A CA 1
ATOM 716 C C . ARG A 1 92 ? -1.542 -1.145 14.027 1.00 94.69 92 ARG A C 1
ATOM 718 O O . ARG A 1 92 ? -0.841 -0.502 13.256 1.00 94.69 92 ARG A O 1
ATOM 725 N N . MET A 1 93 ? -1.241 -2.385 14.413 1.00 96.75 93 MET A N 1
ATOM 726 C CA . MET A 1 93 ? -0.081 -3.097 13.868 1.00 96.75 93 MET A CA 1
ATOM 727 C C . MET A 1 93 ? -0.234 -3.282 12.359 1.00 96.75 93 MET A C 1
ATOM 729 O O . MET A 1 93 ? 0.671 -2.929 11.610 1.00 96.75 93 MET A O 1
ATOM 733 N N . LEU A 1 94 ? -1.402 -3.746 11.902 1.00 95.75 94 LEU A N 1
ATOM 734 C CA . LEU A 1 94 ? -1.690 -3.900 10.476 1.00 95.75 94 LEU A CA 1
ATOM 735 C C . LEU A 1 94 ? -1.579 -2.568 9.721 1.00 95.75 94 LEU A C 1
ATOM 737 O O . LEU A 1 94 ? -0.994 -2.517 8.641 1.00 95.75 94 LEU A O 1
ATOM 741 N N . ALA A 1 95 ? -2.093 -1.483 10.303 1.00 95.94 95 ALA A N 1
ATOM 742 C CA . ALA A 1 95 ? -1.956 -0.143 9.750 1.00 95.94 95 ALA A CA 1
ATOM 743 C C . ALA A 1 95 ? -0.486 0.268 9.588 1.00 95.94 95 ALA A C 1
ATOM 745 O O . ALA A 1 95 ? -0.113 0.760 8.526 1.00 95.94 95 ALA A O 1
ATOM 746 N N . LEU A 1 96 ? 0.352 0.035 10.604 1.00 97.44 96 LEU A N 1
ATOM 747 C CA . LEU A 1 96 ? 1.787 0.326 10.539 1.00 97.44 96 LEU A CA 1
ATOM 748 C C . LEU A 1 96 ? 2.486 -0.500 9.459 1.00 97.44 96 LEU A C 1
ATOM 750 O O . LEU A 1 96 ? 3.253 0.063 8.686 1.00 97.44 96 LEU A O 1
ATOM 754 N N . PHE A 1 97 ? 2.177 -1.795 9.348 1.00 96.88 97 PHE A N 1
ATOM 755 C CA . PHE A 1 97 ? 2.701 -2.630 8.264 1.00 96.88 97 PHE A CA 1
ATOM 756 C C . PHE A 1 97 ? 2.332 -2.069 6.888 1.00 96.88 97 PHE A C 1
ATOM 758 O O . PHE A 1 97 ? 3.207 -1.919 6.040 1.00 96.88 97 PHE A O 1
ATOM 765 N N . CYS A 1 98 ? 1.068 -1.687 6.679 1.00 96.56 98 CYS A N 1
ATOM 766 C CA . CYS A 1 98 ? 0.626 -1.088 5.417 1.00 96.56 98 CYS A CA 1
ATOM 767 C C . CYS A 1 98 ? 1.347 0.237 5.121 1.00 96.56 98 CYS A C 1
ATOM 769 O O . CYS A 1 98 ? 1.732 0.485 3.982 1.00 96.56 98 CYS A O 1
ATOM 771 N N . LEU A 1 99 ? 1.555 1.084 6.135 1.00 97.19 99 LEU A N 1
ATOM 772 C CA . LEU A 1 99 ? 2.276 2.349 5.976 1.00 97.19 99 LEU A CA 1
ATOM 773 C C . LEU A 1 99 ? 3.743 2.124 5.603 1.00 97.19 99 LEU A C 1
ATOM 775 O O . LEU A 1 99 ? 4.228 2.751 4.668 1.00 97.19 99 LEU A O 1
ATOM 779 N N . ILE A 1 100 ? 4.434 1.216 6.295 1.00 97.31 100 ILE A N 1
ATOM 780 C CA . ILE A 1 100 ? 5.843 0.906 6.026 1.00 97.31 100 ILE A CA 1
ATOM 781 C C . ILE A 1 100 ? 5.995 0.336 4.614 1.00 97.31 100 ILE A C 1
ATOM 783 O O . ILE A 1 100 ? 6.767 0.872 3.825 1.00 97.31 100 ILE A O 1
ATOM 787 N N . ILE A 1 101 ? 5.218 -0.696 4.270 1.00 96.19 101 ILE A N 1
ATOM 788 C CA . ILE A 1 101 ? 5.249 -1.316 2.937 1.00 96.19 101 ILE A CA 1
ATOM 789 C C . ILE A 1 101 ? 4.912 -0.284 1.858 1.00 96.19 101 ILE A C 1
ATOM 791 O O . ILE A 1 101 ? 5.577 -0.223 0.828 1.00 96.19 101 ILE A O 1
ATOM 795 N N . GLY A 1 102 ? 3.901 0.553 2.100 1.00 96.31 102 GLY A N 1
ATOM 796 C CA . GLY A 1 102 ? 3.487 1.588 1.165 1.00 96.31 102 GLY A CA 1
ATOM 797 C C . GLY A 1 102 ? 4.586 2.618 0.891 1.00 96.31 102 GLY A C 1
ATOM 798 O O . GLY A 1 102 ? 4.864 2.916 -0.268 1.00 96.31 102 GLY A O 1
ATOM 799 N N . VAL A 1 103 ? 5.247 3.124 1.936 1.00 96.69 103 VAL A N 1
ATOM 800 C CA . VAL A 1 103 ? 6.346 4.096 1.810 1.00 96.69 103 VAL A CA 1
ATOM 801 C C . VAL A 1 103 ? 7.571 3.478 1.137 1.00 96.69 103 VAL A C 1
ATOM 803 O O . VAL A 1 103 ? 8.129 4.098 0.233 1.00 96.69 103 VAL A O 1
ATOM 806 N N . LEU A 1 104 ? 7.960 2.258 1.522 1.00 96.50 104 LEU A N 1
ATOM 807 C CA . LEU A 1 104 ? 9.070 1.544 0.880 1.00 96.50 104 LEU A CA 1
ATOM 808 C C . LEU A 1 104 ? 8.800 1.343 -0.613 1.00 96.50 104 LEU A C 1
ATOM 810 O O . LEU A 1 104 ? 9.637 1.680 -1.440 1.00 96.50 104 LEU A O 1
ATOM 814 N N . SER A 1 105 ? 7.585 0.929 -0.969 1.00 94.81 105 SER A N 1
ATOM 815 C CA . SER A 1 105 ? 7.205 0.759 -2.369 1.00 94.81 105 SER A CA 1
ATOM 816 C C . SER A 1 105 ? 7.213 2.072 -3.159 1.00 94.81 105 SER A C 1
ATOM 818 O O . SER A 1 105 ? 7.548 2.084 -4.340 1.00 94.81 105 SER A O 1
ATOM 820 N N . MET A 1 106 ? 6.858 3.207 -2.547 1.00 96.31 106 MET A N 1
ATOM 821 C CA . MET A 1 106 ? 7.016 4.500 -3.226 1.00 96.31 106 MET A CA 1
ATOM 822 C C . MET A 1 106 ? 8.489 4.796 -3.516 1.00 96.31 106 MET A C 1
ATOM 824 O O . MET A 1 106 ? 8.811 5.278 -4.602 1.00 96.31 106 MET A O 1
ATOM 828 N N . TRP A 1 107 ? 9.379 4.488 -2.572 1.00 95.94 107 TRP A N 1
ATOM 829 C CA . TRP A 1 107 ? 10.815 4.663 -2.757 1.00 95.94 107 TRP A CA 1
ATOM 830 C C . TRP A 1 107 ? 11.363 3.764 -3.869 1.00 95.94 107 TRP A C 1
ATOM 832 O O . TRP A 1 107 ? 12.069 4.251 -4.750 1.00 95.94 107 TRP A O 1
ATOM 842 N N . ASP A 1 108 ? 10.962 2.494 -3.895 1.00 92.88 108 ASP A N 1
ATOM 843 C CA . ASP A 1 108 ? 11.350 1.543 -4.941 1.00 92.88 108 ASP A CA 1
ATOM 844 C C . ASP A 1 108 ? 10.869 2.001 -6.324 1.00 92.88 108 ASP A C 1
ATOM 846 O O . ASP A 1 108 ? 11.626 1.974 -7.295 1.00 92.88 108 ASP A O 1
ATOM 850 N N . GLY A 1 109 ? 9.637 2.511 -6.418 1.00 91.12 109 GLY A N 1
ATOM 851 C CA . GLY A 1 109 ? 9.120 3.107 -7.650 1.00 91.12 109 GLY A CA 1
ATOM 852 C C . GLY A 1 109 ? 9.975 4.283 -8.139 1.00 91.12 109 GLY A C 1
ATOM 853 O O . GLY A 1 109 ? 10.343 4.334 -9.312 1.00 91.12 109 GLY A O 1
ATOM 854 N N . LEU A 1 110 ? 10.352 5.206 -7.246 1.00 93.50 110 LEU A N 1
ATOM 855 C CA . LEU A 1 110 ? 11.227 6.341 -7.581 1.00 93.50 110 LEU A CA 1
ATOM 856 C C . LEU A 1 110 ? 12.641 5.897 -7.978 1.00 93.50 110 LEU A C 1
ATOM 858 O O . LEU A 1 110 ? 13.244 6.475 -8.889 1.00 93.50 110 LEU A O 1
ATOM 862 N N . TYR A 1 111 ? 13.166 4.867 -7.318 1.00 92.38 111 TYR A N 1
ATOM 863 C CA . TYR A 1 111 ? 14.454 4.273 -7.649 1.00 92.38 111 TYR A CA 1
ATOM 864 C C . TYR A 1 1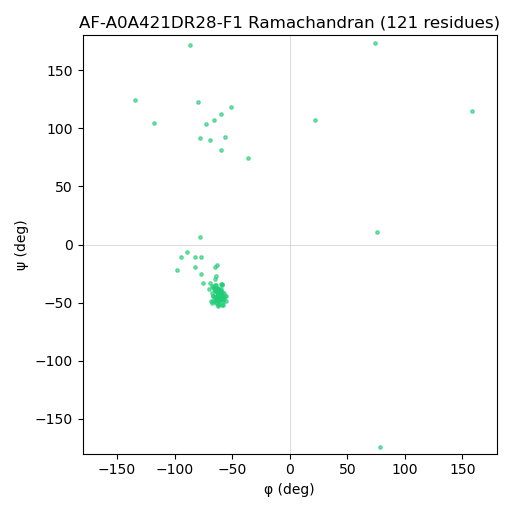11 ? 14.444 3.686 -9.064 1.00 92.38 111 TYR A C 1
ATOM 866 O O . TYR A 1 111 ? 15.329 3.996 -9.863 1.00 92.38 111 TYR A O 1
ATOM 874 N N . LEU A 1 112 ? 13.402 2.926 -9.416 1.00 89.50 112 LEU A N 1
ATOM 875 C CA . LEU A 1 112 ? 13.236 2.368 -10.760 1.00 89.50 112 LEU A CA 1
ATOM 876 C C . LEU A 1 112 ? 13.139 3.465 -11.829 1.00 89.50 112 LEU A C 1
ATOM 878 O O . LEU A 1 112 ? 13.779 3.354 -12.874 1.00 89.50 112 LEU A O 1
ATOM 882 N N . VAL A 1 113 ? 12.413 4.557 -11.562 1.00 90.50 113 VAL A N 1
ATOM 883 C CA . VAL A 1 113 ? 12.374 5.720 -12.471 1.00 90.50 113 VAL A CA 1
ATOM 884 C C . VAL A 1 113 ? 13.769 6.328 -12.652 1.00 90.50 113 VAL A C 1
ATOM 886 O O . VAL A 1 113 ? 14.181 6.615 -13.775 1.00 90.50 113 VAL A O 1
ATOM 889 N N . SER A 1 114 ? 14.525 6.498 -11.567 1.00 89.69 114 SER A N 1
ATOM 890 C CA . SER A 1 114 ? 15.875 7.079 -11.606 1.00 89.69 114 SER A CA 1
ATOM 891 C C . SER A 1 114 ? 16.862 6.198 -12.383 1.00 89.69 114 SER A C 1
ATOM 893 O O . SER A 1 114 ? 17.669 6.699 -13.174 1.00 89.69 114 SER A O 1
ATOM 895 N N . MET A 1 115 ? 16.759 4.878 -12.210 1.00 88.62 115 MET A N 1
ATOM 896 C CA . MET A 1 115 ? 17.513 3.890 -12.981 1.00 88.62 115 MET A CA 1
ATOM 897 C C . MET A 1 115 ? 17.173 3.988 -14.473 1.00 88.62 115 MET A C 1
ATOM 899 O O . MET A 1 115 ? 18.075 4.044 -15.307 1.00 88.62 115 MET A O 1
ATOM 903 N N . LEU A 1 116 ? 15.886 4.090 -14.810 1.00 88.31 116 LEU A N 1
ATOM 904 C CA . LEU A 1 116 ? 15.423 4.213 -16.190 1.00 88.31 116 LEU A CA 1
ATOM 905 C C . LEU A 1 116 ? 15.965 5.476 -16.875 1.00 88.31 116 LEU A C 1
ATOM 907 O O . LEU A 1 116 ? 16.459 5.408 -17.997 1.00 88.31 116 LEU A O 1
ATOM 911 N N . ILE A 1 117 ? 15.932 6.618 -16.182 1.00 89.12 117 ILE A N 1
ATOM 912 C CA . ILE A 1 117 ? 16.487 7.884 -16.684 1.00 89.12 117 ILE A CA 1
ATOM 913 C C . ILE A 1 117 ? 17.987 7.748 -16.96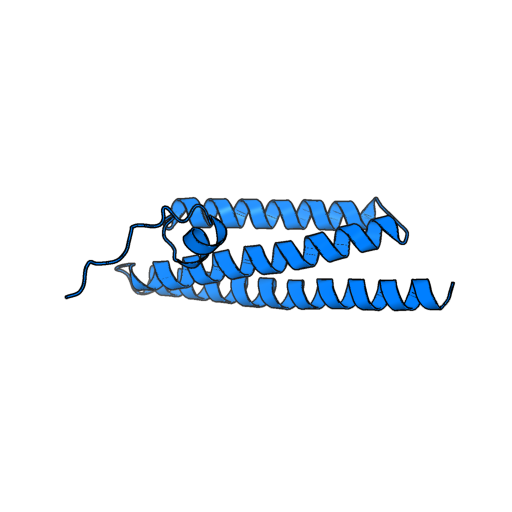1 1.00 89.12 117 ILE A C 1
ATOM 915 O O . ILE A 1 117 ? 18.480 8.276 -17.956 1.00 89.12 117 ILE A O 1
ATOM 919 N N . SER A 1 118 ? 18.714 7.045 -16.092 1.00 88.94 118 SER A N 1
ATOM 920 C CA . SER A 1 118 ? 20.153 6.830 -16.255 1.00 88.94 118 SER A CA 1
ATOM 921 C C . SER A 1 118 ? 20.457 5.995 -17.501 1.00 88.94 118 SER A C 1
ATOM 923 O O . SER A 1 118 ? 21.298 6.394 -18.300 1.00 88.94 118 SER A O 1
ATOM 925 N N . ILE A 1 119 ? 19.715 4.901 -17.712 1.00 86.50 119 ILE A N 1
ATOM 926 C CA . ILE A 1 119 ? 19.857 4.031 -18.893 1.00 86.50 119 ILE A CA 1
ATOM 927 C C . ILE A 1 119 ? 19.562 4.804 -20.183 1.00 86.50 119 ILE A C 1
ATOM 929 O O . ILE A 1 119 ? 20.321 4.718 -21.148 1.00 86.50 119 ILE A O 1
ATOM 933 N N . LEU A 1 120 ? 18.484 5.592 -20.196 1.00 85.81 120 LEU A N 1
ATOM 934 C CA . LEU A 1 120 ? 18.096 6.388 -21.362 1.00 85.81 120 LEU A CA 1
ATOM 935 C C . LEU A 1 120 ? 19.118 7.474 -21.712 1.00 85.81 120 LEU A C 1
ATOM 937 O O . LEU A 1 120 ? 19.240 7.825 -22.875 1.00 85.81 120 LEU A O 1
ATOM 941 N N . LYS A 1 121 ? 19.848 8.009 -20.727 1.00 88.31 121 LYS A N 1
ATOM 942 C CA . LYS A 1 121 ? 20.927 8.981 -20.967 1.00 88.31 121 LYS A CA 1
ATOM 943 C C . LYS A 1 121 ? 22.219 8.344 -21.477 1.00 88.31 121 LYS A C 1
ATOM 945 O O . LYS A 1 121 ? 23.024 9.045 -22.078 1.00 88.31 121 LYS A O 1
ATOM 950 N N . SER A 1 122 ? 22.450 7.068 -21.173 1.00 80.88 122 SER A N 1
ATOM 951 C CA . SER A 1 122 ? 23.638 6.327 -21.615 1.00 80.88 122 SER A CA 1
ATOM 952 C C . SER A 1 122 ? 23.469 5.626 -22.967 1.00 80.88 122 SER A C 1
ATOM 954 O O . SER A 1 122 ? 24.430 5.030 -23.445 1.00 80.88 122 SER A O 1
ATOM 956 N N . SER A 1 123 ? 22.256 5.648 -23.528 1.00 69.69 123 SER A N 1
ATOM 957 C CA . SER A 1 123 ? 21.902 5.061 -24.829 1.00 69.69 123 SER A CA 1
ATOM 958 C C . SER A 1 123 ? 21.981 6.116 -25.926 1.00 69.69 123 SER A C 1
ATOM 960 O O . SER A 1 123 ? 22.404 5.757 -27.044 1.00 69.69 123 SER A O 1
#

Nearest PDB structures (foldseek):
  8qae-assembly1_A  TM=8.742E-01  e=4.892E+00  synthetic construct

pLDDT: mean 87.04, std 13.02, range [40.66, 97.44]

Solvent-accessible surface area (backbone atoms only — not comparable to full-atom values): 6361 Å² total; per-residue (Å²): 139,78,81,82,74,71,88,68,82,72,80,55,58,66,59,37,36,29,60,25,75,60,44,70,69,53,46,49,52,51,50,53,52,49,54,51,49,52,52,52,46,52,52,44,54,76,73,33,70,63,73,67,25,49,53,53,38,17,52,50,37,26,52,48,8,54,51,34,28,27,47,11,42,8,34,44,47,46,26,72,72,46,93,43,74,68,64,21,48,54,33,38,52,52,10,49,52,29,34,53,54,8,53,52,30,32,51,52,12,53,48,44,48,53,51,50,54,52,54,64,72,75,105